Protein AF-A0A931MB37-F1 (afdb_monomer_lite)

Foldseek 3Di:
DDDDDDDDDVVVVVVVVVVVVLVVLLVVQHWDWDDDPQWTWIARSVVRDIDTPDGD

pLDDT: mean 91.34, std 7.24, range [60.06, 97.69]

Sequence (56 aa):
MSNHLVNINFTELSKAFKKYIWEKGSNSSGTIGYIEKGKLIEENPATSKKRILKEY

Structure (mmCIF, N/CA/C/O backbone):
data_AF-A0A931MB37-F1
#
_entry.id   AF-A0A931MB37-F1
#
loop_
_atom_site.group_PDB
_atom_site.id
_atom_site.type_symbol
_atom_site.label_atom_id
_atom_site.label_alt_id
_atom_site.label_comp_id
_atom_site.label_asym_id
_atom_site.label_entity_id
_atom_site.label_seq_id
_atom_site.pdbx_PDB_ins_code
_atom_site.Cartn_x
_atom_site.Cartn_y
_atom_site.Cartn_z
_atom_site.occupancy
_atom_site.B_iso_or_equiv
_atom_site.auth_seq_id
_atom_site.auth_comp_id
_atom_site.auth_asym_id
_atom_site.auth_atom_id
_atom_site.pdbx_PDB_model_num
ATOM 1 N N . MET A 1 1 ? -12.188 -21.447 -32.773 1.0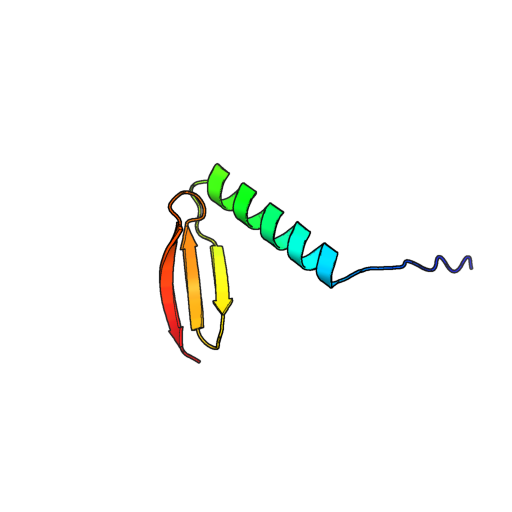0 60.06 1 MET A N 1
ATOM 2 C CA . MET A 1 1 ? -11.778 -20.406 -31.806 1.00 60.06 1 MET A CA 1
ATOM 3 C C . MET A 1 1 ? -10.547 -20.920 -31.085 1.00 60.06 1 MET A C 1
ATOM 5 O O . MET A 1 1 ? -10.593 -22.040 -30.590 1.00 60.06 1 MET A O 1
ATOM 9 N N . SER A 1 2 ? -9.439 -20.184 -31.100 1.00 64.69 2 SER A N 1
ATOM 10 C CA . SER A 1 2 ? -8.244 -20.545 -30.333 1.00 64.69 2 SER A CA 1
ATOM 11 C C . SER A 1 2 ? -8.468 -20.197 -28.861 1.00 64.69 2 SER A C 1
ATOM 13 O O . SER A 1 2 ? -8.653 -19.034 -28.512 1.00 64.69 2 SER A O 1
ATOM 15 N N . ASN A 1 3 ? -8.477 -21.211 -27.993 1.00 72.50 3 ASN A N 1
ATOM 16 C CA . ASN A 1 3 ? -8.479 -21.003 -26.548 1.00 72.50 3 ASN A CA 1
ATOM 17 C C . ASN A 1 3 ? -7.046 -20.722 -26.095 1.00 72.50 3 ASN A C 1
ATOM 19 O O . ASN A 1 3 ? -6.217 -21.628 -26.034 1.00 72.50 3 ASN A O 1
ATOM 23 N N . HIS A 1 4 ? -6.756 -19.463 -25.782 1.00 81.25 4 HIS A N 1
ATOM 24 C CA . HIS A 1 4 ? -5.509 -19.084 -25.131 1.00 81.25 4 HIS A CA 1
ATOM 25 C C . HIS A 1 4 ? -5.695 -19.213 -23.619 1.00 81.25 4 HIS A C 1
ATOM 27 O O . HIS A 1 4 ? -6.358 -18.390 -22.992 1.00 81.25 4 HIS A O 1
ATOM 33 N N . LEU A 1 5 ? -5.138 -20.274 -23.037 1.00 83.12 5 LEU A N 1
ATOM 34 C CA . LEU A 1 5 ? -5.079 -20.424 -21.587 1.00 83.12 5 LEU A CA 1
ATOM 35 C C . LEU A 1 5 ? -4.008 -19.475 -21.044 1.00 83.12 5 LEU A C 1
ATOM 37 O O . LEU A 1 5 ? -2.834 -19.593 -21.391 1.00 83.12 5 LEU A O 1
ATOM 41 N N . VAL A 1 6 ? -4.420 -18.531 -20.199 1.00 84.31 6 VAL A N 1
ATOM 42 C CA . VAL A 1 6 ? -3.514 -17.604 -19.514 1.00 84.31 6 VAL A CA 1
ATOM 43 C C . VAL A 1 6 ? -3.396 -18.039 -18.061 1.00 84.31 6 VAL A C 1
ATOM 45 O O . VAL A 1 6 ? -4.393 -18.115 -17.347 1.00 84.31 6 VAL A O 1
ATOM 48 N N . ASN A 1 7 ? -2.172 -18.313 -17.618 1.00 87.06 7 ASN A N 1
ATOM 49 C CA . ASN A 1 7 ? -1.886 -18.561 -16.212 1.00 87.06 7 ASN A CA 1
ATOM 50 C C . ASN A 1 7 ? -1.598 -17.223 -15.515 1.00 87.06 7 ASN A C 1
ATOM 52 O O . 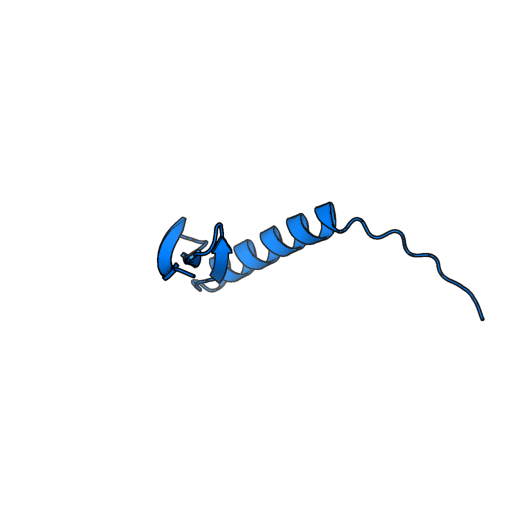ASN A 1 7 ? -0.572 -16.600 -15.785 1.00 87.06 7 ASN A O 1
ATOM 56 N N . ILE A 1 8 ? -2.507 -16.768 -14.649 1.00 89.56 8 ILE A N 1
ATOM 57 C CA . ILE A 1 8 ? -2.349 -15.520 -13.891 1.00 89.56 8 ILE A CA 1
ATOM 58 C C . ILE A 1 8 ? -2.099 -15.852 -12.425 1.00 89.56 8 ILE A C 1
ATOM 60 O O . ILE A 1 8 ? -2.959 -16.396 -11.735 1.00 89.56 8 ILE A O 1
ATOM 64 N N . ASN A 1 9 ? -0.945 -15.428 -11.921 1.00 95.19 9 ASN A N 1
ATOM 65 C CA . ASN A 1 9 ? -0.663 -15.439 -10.496 1.00 95.19 9 ASN A CA 1
ATOM 66 C C . ASN A 1 9 ? -1.156 -14.133 -9.851 1.00 95.19 9 ASN A C 1
ATOM 68 O O . ASN A 1 9 ? -0.460 -13.117 -9.853 1.00 95.19 9 ASN A O 1
ATOM 72 N N . PHE A 1 10 ? -2.359 -14.150 -9.272 1.00 93.44 10 PHE A N 1
ATOM 73 C CA . PHE A 1 10 ? -2.953 -12.969 -8.629 1.00 93.44 10 PHE A CA 1
ATOM 74 C C . PHE A 1 10 ? -2.140 -12.435 -7.438 1.00 93.44 10 PHE A C 1
ATOM 76 O O . PHE A 1 10 ? -2.169 -11.237 -7.144 1.00 93.44 10 PHE A O 1
ATOM 83 N N . THR A 1 11 ? -1.364 -13.290 -6.771 1.00 94.44 11 THR A N 1
ATOM 84 C CA . THR A 1 11 ? -0.489 -12.869 -5.669 1.00 94.44 11 THR A CA 1
ATOM 85 C C . THR A 1 11 ? 0.684 -12.041 -6.186 1.00 94.44 11 THR A C 1
ATOM 87 O O . THR A 1 11 ? 1.008 -10.998 -5.624 1.00 94.44 11 THR A O 1
ATOM 90 N N . GLU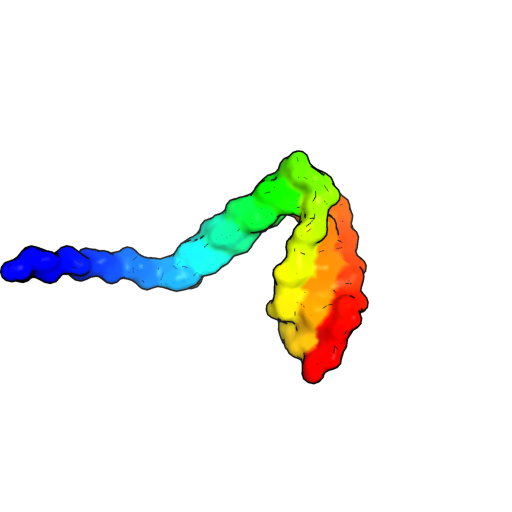 A 1 12 ? 1.324 -12.472 -7.270 1.00 95.19 12 GLU A N 1
ATOM 91 C CA . GLU A 1 12 ? 2.404 -11.698 -7.892 1.00 95.19 12 GLU A CA 1
ATOM 92 C C . GLU A 1 12 ? 1.875 -10.425 -8.547 1.00 95.19 12 GLU A C 1
ATOM 94 O O . GLU A 1 12 ? 2.466 -9.359 -8.370 1.00 95.19 12 GLU A O 1
ATOM 99 N N . LEU A 1 13 ? 0.717 -10.508 -9.207 1.00 95.25 13 LEU A N 1
ATOM 100 C CA . LEU A 1 13 ? 0.062 -9.352 -9.810 1.00 95.25 13 LEU A CA 1
ATOM 101 C C . LEU A 1 13 ? -0.266 -8.280 -8.763 1.00 95.25 13 LEU A C 1
ATOM 103 O O . LEU A 1 13 ? 0.040 -7.108 -8.969 1.00 95.25 13 LEU A O 1
ATOM 107 N N . SER A 1 14 ? -0.835 -8.665 -7.619 1.00 93.62 14 SER A N 1
ATOM 108 C CA . SER A 1 14 ? -1.164 -7.719 -6.544 1.00 93.62 14 SER A CA 1
ATOM 109 C C . SER A 1 14 ? 0.081 -7.086 -5.915 1.00 93.62 14 SER A C 1
ATOM 111 O O . SER A 1 14 ? 0.084 -5.881 -5.660 1.00 93.62 14 SER A O 1
ATOM 113 N N . LYS A 1 15 ? 1.170 -7.846 -5.729 1.00 95.12 15 LYS A N 1
ATOM 114 C CA . LYS A 1 15 ? 2.462 -7.304 -5.268 1.00 95.12 15 LYS A CA 1
ATOM 115 C C . LYS A 1 15 ? 3.046 -6.301 -6.264 1.00 95.12 15 LYS A C 1
ATOM 117 O O . LYS A 1 15 ? 3.466 -5.217 -5.855 1.00 95.12 15 LYS A O 1
ATOM 122 N N . ALA A 1 16 ? 3.051 -6.641 -7.552 1.00 96.06 16 ALA A N 1
ATOM 123 C CA . ALA A 1 16 ? 3.545 -5.766 -8.612 1.00 96.06 16 ALA A CA 1
ATOM 124 C C . ALA A 1 16 ? 2.705 -4.487 -8.721 1.00 96.06 16 ALA A C 1
ATOM 126 O O . ALA A 1 16 ? 3.253 -3.386 -8.776 1.00 96.06 16 ALA A O 1
ATOM 127 N N . PHE A 1 17 ? 1.378 -4.617 -8.664 1.00 95.06 17 PHE A N 1
ATOM 128 C CA . PHE A 1 17 ? 0.466 -3.480 -8.708 1.00 95.06 17 PHE A CA 1
ATOM 129 C C . PHE A 1 17 ? 0.633 -2.566 -7.491 1.00 95.06 17 PHE A C 1
ATOM 131 O O . PHE A 1 17 ? 0.751 -1.353 -7.649 1.00 95.06 17 PHE A O 1
ATOM 138 N N . LYS A 1 18 ? 0.749 -3.132 -6.281 1.00 93.69 18 LYS A N 1
ATOM 139 C CA . LYS A 1 18 ? 1.056 -2.359 -5.070 1.00 93.69 18 LYS A CA 1
ATOM 140 C C . LYS A 1 18 ? 2.344 -1.553 -5.242 1.00 93.69 18 LYS A C 1
ATOM 142 O O . LYS A 1 18 ? 2.343 -0.353 -4.986 1.00 93.69 18 LYS A O 1
ATOM 147 N N . LYS A 1 19 ? 3.425 -2.187 -5.708 1.00 94.94 19 LYS A N 1
ATOM 148 C CA . LYS A 1 19 ? 4.705 -1.507 -5.959 1.00 94.94 19 LYS A CA 1
ATOM 149 C C . LYS A 1 19 ? 4.542 -0.342 -6.942 1.00 94.94 19 LYS A C 1
ATOM 151 O O . LYS A 1 19 ? 4.972 0.765 -6.638 1.00 94.94 19 LYS A O 1
ATOM 156 N N . TYR A 1 20 ? 3.864 -0.576 -8.064 1.00 95.38 20 TYR A N 1
ATOM 157 C CA . TYR A 1 20 ? 3.604 0.445 -9.079 1.00 95.38 20 TYR A CA 1
ATOM 158 C C . TYR A 1 20 ? 2.854 1.665 -8.519 1.00 95.38 20 TYR A C 1
ATOM 160 O O . TYR A 1 20 ? 3.251 2.804 -8.768 1.00 95.38 20 TYR A O 1
ATOM 168 N N . ILE A 1 21 ? 1.794 1.449 -7.733 1.00 93.88 21 ILE A N 1
ATOM 169 C CA . ILE A 1 21 ? 1.022 2.551 -7.140 1.00 93.88 21 ILE A CA 1
ATOM 170 C C . ILE A 1 21 ? 1.870 3.334 -6.122 1.00 93.88 21 ILE A C 1
ATOM 172 O O . ILE A 1 21 ? 1.815 4.564 -6.122 1.00 93.88 21 ILE A O 1
ATOM 176 N N . TRP A 1 22 ? 2.699 2.659 -5.312 1.00 93.50 22 TRP A N 1
ATOM 177 C CA . TRP A 1 22 ? 3.628 3.325 -4.383 1.00 93.50 22 TRP A CA 1
ATOM 178 C C . TRP A 1 22 ? 4.654 4.191 -5.116 1.00 93.50 22 TRP A C 1
ATOM 180 O O . TRP A 1 22 ? 4.844 5.347 -4.747 1.00 93.50 22 TRP A O 1
ATOM 190 N N . GLU A 1 23 ? 5.265 3.682 -6.186 1.00 94.25 23 GLU A N 1
ATOM 191 C CA . GLU A 1 23 ? 6.211 4.455 -7.002 1.00 94.25 23 GLU A CA 1
ATOM 192 C C . GLU A 1 23 ? 5.544 5.680 -7.641 1.00 94.25 23 GLU A C 1
ATOM 194 O O . GLU A 1 23 ? 6.100 6.780 -7.615 1.00 94.25 23 GLU A O 1
ATOM 199 N N . LYS A 1 24 ? 4.327 5.524 -8.178 1.00 91.94 24 LYS A N 1
ATOM 200 C CA . LYS A 1 24 ? 3.569 6.642 -8.755 1.00 91.94 24 LYS A CA 1
ATOM 201 C C . LYS A 1 24 ? 3.218 7.700 -7.714 1.00 91.94 24 LYS A C 1
ATOM 203 O O . LYS A 1 24 ? 3.460 8.876 -7.972 1.00 91.94 24 LYS A O 1
ATOM 208 N N . GLY A 1 25 ? 2.710 7.291 -6.551 1.00 90.69 25 GLY A N 1
ATOM 209 C CA . GLY A 1 25 ? 2.372 8.209 -5.463 1.00 90.69 25 GLY A CA 1
ATOM 210 C C . GLY A 1 25 ? 3.594 8.946 -4.908 1.00 90.69 25 GLY A C 1
ATOM 211 O O . GLY A 1 25 ? 3.511 10.147 -4.658 1.00 90.69 25 GLY A O 1
ATOM 212 N N . SER A 1 26 ? 4.744 8.268 -4.799 1.00 91.56 26 SER A N 1
ATOM 213 C CA . SER A 1 26 ? 6.014 8.901 -4.416 1.00 91.56 26 SER A CA 1
ATOM 214 C C . SER A 1 26 ? 6.433 9.977 -5.415 1.00 91.56 26 SER A C 1
ATOM 216 O O . SER A 1 26 ? 6.732 11.102 -5.021 1.00 91.56 26 SER A O 1
ATOM 218 N N . ASN A 1 27 ? 6.411 9.657 -6.712 1.00 90.94 27 ASN A N 1
ATOM 219 C CA . ASN A 1 27 ? 6.858 10.572 -7.764 1.00 90.94 27 ASN A CA 1
ATOM 220 C C . ASN A 1 27 ? 5.938 11.788 -7.935 1.00 90.94 27 ASN A C 1
ATOM 222 O O . ASN A 1 27 ? 6.403 12.857 -8.319 1.00 90.94 27 ASN A O 1
ATOM 226 N N . SER A 1 28 ? 4.640 11.648 -7.654 1.00 88.56 28 SER A N 1
ATOM 227 C CA . SER A 1 28 ? 3.672 12.743 -7.769 1.00 88.56 28 SER A CA 1
ATOM 228 C C . SER A 1 28 ? 3.490 13.551 -6.480 1.00 88.56 28 SER A C 1
ATOM 230 O O . SER A 1 28 ? 2.607 14.403 -6.437 1.00 88.56 28 SER A O 1
ATOM 232 N N . SER A 1 29 ? 4.252 13.265 -5.412 1.00 82.69 29 SER A N 1
ATOM 2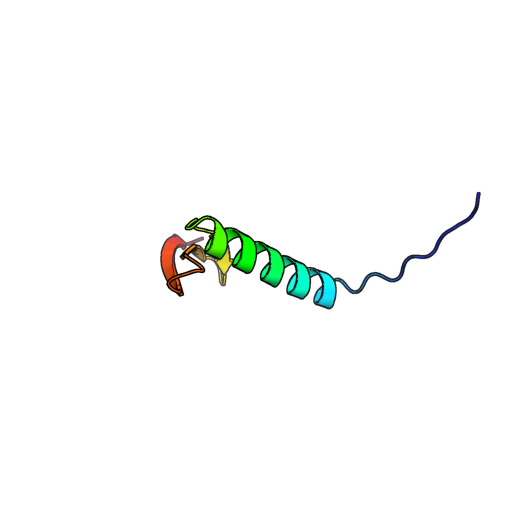33 C CA . SER A 1 29 ? 4.003 13.796 -4.055 1.00 82.69 29 SER A CA 1
ATOM 234 C C . SER A 1 29 ? 2.555 13.591 -3.571 1.00 82.69 29 SER A C 1
ATOM 236 O O . SER A 1 29 ? 2.034 14.378 -2.781 1.00 82.69 29 SER A O 1
ATOM 238 N N . GLY A 1 30 ? 1.893 12.544 -4.070 1.00 89.12 30 GLY A N 1
ATOM 239 C CA . GLY A 1 30 ? 0.492 12.245 -3.789 1.00 89.12 30 GLY A CA 1
ATOM 240 C C . GLY A 1 30 ? 0.304 11.363 -2.557 1.00 89.12 30 GLY A C 1
ATOM 241 O O . GLY A 1 30 ? 1.260 10.852 -1.969 1.00 89.12 30 GLY A O 1
ATOM 242 N N . THR A 1 31 ? -0.956 11.153 -2.187 1.00 94.19 31 THR A N 1
ATOM 243 C CA . THR A 1 31 ? -1.362 10.146 -1.202 1.00 94.19 31 THR A CA 1
ATOM 244 C C . THR A 1 31 ? -2.080 8.982 -1.882 1.00 94.19 31 THR A C 1
ATOM 246 O O . THR A 1 31 ? -2.648 9.121 -2.965 1.00 94.19 31 THR A O 1
ATOM 249 N N . ILE A 1 32 ? -2.037 7.810 -1.251 1.00 94.69 32 ILE A N 1
ATOM 250 C CA . ILE A 1 32 ? -2.766 6.605 -1.654 1.00 94.69 32 ILE A CA 1
ATOM 251 C C . ILE A 1 32 ? -3.769 6.272 -0.552 1.00 94.69 32 ILE A C 1
ATOM 253 O O . ILE A 1 32 ? -3.399 6.229 0.619 1.00 94.69 32 ILE A O 1
ATOM 257 N N . GLY A 1 33 ? -5.017 5.992 -0.928 1.00 94.75 33 GLY A N 1
ATOM 258 C CA . GLY A 1 33 ? -6.037 5.448 -0.031 1.00 94.75 33 GLY A CA 1
ATOM 259 C C . GLY A 1 33 ? -6.151 3.927 -0.155 1.00 94.75 33 GLY A C 1
ATOM 260 O O . GLY A 1 33 ? -6.226 3.409 -1.269 1.00 94.75 33 GLY A O 1
ATOM 261 N N . TYR A 1 34 ? -6.190 3.200 0.961 1.00 94.31 34 TYR A N 1
ATOM 262 C CA . TYR A 1 34 ? -6.433 1.753 0.984 1.00 94.31 34 TYR A CA 1
ATOM 263 C C . TYR A 1 34 ? -7.112 1.310 2.283 1.00 94.31 34 TYR A C 1
ATOM 265 O O . TYR A 1 34 ? -7.067 2.012 3.289 1.00 94.31 34 TYR A O 1
ATOM 273 N N . ILE A 1 35 ? -7.753 0.138 2.267 1.00 95.06 35 ILE A N 1
ATOM 274 C CA . ILE A 1 35 ? -8.359 -0.454 3.465 1.00 95.06 35 ILE A CA 1
ATOM 275 C C . ILE A 1 35 ? -7.427 -1.527 4.022 1.00 95.06 35 ILE A C 1
ATOM 277 O O . ILE A 1 35 ? -7.038 -2.449 3.308 1.00 95.06 35 ILE A O 1
ATOM 281 N N . GLU A 1 36 ? -7.103 -1.435 5.306 1.00 94.19 36 GLU A N 1
ATOM 282 C CA . GLU A 1 36 ? -6.345 -2.449 6.035 1.00 94.19 36 GLU A CA 1
ATOM 283 C C . GLU A 1 36 ? -7.022 -2.710 7.383 1.00 94.19 36 GLU A C 1
ATOM 285 O O . GLU A 1 36 ? -7.264 -1.785 8.154 1.00 94.19 36 GLU A O 1
ATOM 290 N N . LYS A 1 37 ? -7.349 -3.980 7.665 1.00 95.12 37 LYS A N 1
ATOM 291 C CA . LYS A 1 37 ? -7.958 -4.415 8.940 1.00 95.12 37 LYS A CA 1
ATOM 292 C C . LYS A 1 37 ? -9.195 -3.588 9.345 1.00 95.12 37 LYS A C 1
ATOM 294 O O . LYS A 1 37 ? -9.310 -3.168 10.491 1.00 95.12 37 LYS A O 1
ATOM 299 N N . GLY A 1 38 ? -10.089 -3.319 8.391 1.00 96.25 38 GLY A N 1
ATOM 300 C CA . GLY A 1 38 ? -11.309 -2.532 8.625 1.00 96.25 38 GLY A CA 1
ATOM 301 C C . GLY A 1 38 ? -11.091 -1.017 8.702 1.00 96.25 38 GLY A C 1
ATOM 302 O O . GLY A 1 38 ? -12.036 -0.281 8.944 1.00 96.25 38 GLY A O 1
ATOM 303 N N . LYS A 1 39 ? -9.876 -0.512 8.467 1.00 97.69 39 LYS A N 1
ATOM 304 C CA . LYS A 1 39 ? -9.579 0.926 8.512 1.00 97.69 39 LYS A CA 1
ATOM 305 C C . LYS A 1 39 ? -9.287 1.453 7.120 1.00 97.69 39 LYS A C 1
ATOM 307 O O . LYS A 1 39 ? -8.445 0.893 6.425 1.00 97.69 39 LYS A O 1
ATOM 312 N N . LEU A 1 40 ? -9.944 2.539 6.724 1.00 96.75 40 LEU A N 1
ATOM 313 C CA . LEU A 1 40 ? -9.538 3.334 5.570 1.00 96.75 40 LEU A CA 1
ATOM 314 C C . LEU A 1 40 ? -8.326 4.177 5.967 1.00 96.75 40 LEU A C 1
ATOM 316 O O . LEU A 1 40 ? -8.422 5.038 6.842 1.00 96.75 40 LEU A O 1
ATOM 320 N N . ILE A 1 41 ? -7.199 3.925 5.317 1.00 96.88 41 ILE A N 1
ATOM 321 C CA . ILE A 1 41 ? -5.915 4.573 5.555 1.00 96.88 41 ILE A CA 1
ATOM 322 C C . ILE A 1 41 ? -5.553 5.392 4.323 1.00 96.88 41 ILE A C 1
ATOM 324 O O . ILE A 1 41 ? -5.632 4.909 3.198 1.00 96.88 41 ILE A O 1
ATOM 328 N N . GLU A 1 42 ? -5.127 6.625 4.551 1.00 96.12 42 GLU A N 1
ATOM 329 C CA . GLU A 1 42 ? -4.410 7.444 3.584 1.00 96.12 42 GLU A CA 1
ATOM 330 C C . GLU A 1 42 ? -2.919 7.429 3.934 1.00 96.12 42 GLU A C 1
ATOM 332 O O . GLU A 1 42 ? -2.545 7.671 5.082 1.00 96.12 42 GLU A O 1
ATOM 337 N N . GLU A 1 43 ? -2.057 7.154 2.961 1.00 95.69 43 GLU A N 1
ATOM 338 C CA . GLU A 1 43 ? -0.604 7.127 3.136 1.00 95.69 43 GLU A CA 1
ATOM 339 C C . GLU A 1 43 ? 0.086 7.969 2.068 1.00 95.69 43 GLU A C 1
ATOM 341 O O . GLU A 1 43 ? -0.250 7.877 0.891 1.00 95.69 43 GLU A O 1
ATOM 346 N N . ASN A 1 44 ? 1.077 8.767 2.465 1.00 94.19 44 ASN A N 1
ATOM 347 C CA . ASN A 1 44 ? 1.998 9.414 1.537 1.00 94.19 44 ASN A CA 1
ATOM 348 C C . ASN A 1 44 ? 3.219 8.496 1.320 1.00 94.19 44 ASN A C 1
ATOM 350 O O . ASN A 1 44 ? 4.011 8.335 2.252 1.00 94.19 44 ASN A O 1
ATOM 354 N N . PRO A 1 45 ? 3.419 7.926 0.119 1.00 93.12 45 PRO A N 1
ATOM 355 C CA . PRO A 1 45 ? 4.499 6.966 -0.132 1.00 93.12 45 PRO A CA 1
ATOM 356 C C . PRO A 1 45 ? 5.907 7.554 -0.010 1.00 93.12 45 PRO A C 1
ATOM 358 O O . PRO A 1 45 ? 6.826 6.850 0.398 1.00 93.12 45 PRO A O 1
ATOM 361 N N . ALA A 1 46 ? 6.078 8.847 -0.305 1.00 90.44 46 ALA A N 1
ATOM 362 C CA . ALA A 1 46 ? 7.376 9.514 -0.225 1.00 90.44 46 ALA A CA 1
ATOM 363 C C . ALA A 1 46 ? 7.845 9.715 1.225 1.00 90.44 46 ALA A C 1
ATOM 365 O O . ALA A 1 46 ? 9.039 9.690 1.506 1.00 90.44 46 ALA A O 1
ATOM 366 N N . THR A 1 47 ? 6.909 9.913 2.157 1.00 91.81 47 THR A N 1
ATOM 367 C CA . THR A 1 47 ? 7.215 10.205 3.571 1.00 91.81 47 THR A CA 1
ATOM 368 C C . THR A 1 47 ? 6.824 9.083 4.528 1.00 91.81 47 THR A C 1
ATOM 370 O O . THR A 1 47 ? 7.098 9.181 5.722 1.00 91.81 47 THR A O 1
ATOM 373 N N . SER A 1 48 ? 6.155 8.037 4.034 1.00 88.56 48 SER A N 1
ATOM 374 C CA . SER A 1 48 ? 5.548 6.957 4.829 1.00 88.56 48 SER A CA 1
ATOM 375 C C . SER A 1 48 ? 4.584 7.440 5.926 1.00 88.56 48 SER A C 1
ATOM 377 O O . SER A 1 48 ? 4.243 6.685 6.839 1.00 88.56 48 SER A O 1
ATOM 379 N N . LYS A 1 49 ? 4.123 8.697 5.860 1.00 92.44 49 LYS A N 1
ATOM 380 C CA . LYS A 1 49 ? 3.137 9.243 6.798 1.00 92.44 49 LYS A CA 1
ATOM 381 C C . LYS A 1 49 ? 1.773 8.636 6.506 1.00 92.44 49 LYS A C 1
ATOM 383 O O . LYS A 1 49 ? 1.335 8.647 5.357 1.00 92.44 49 LYS A O 1
ATOM 388 N N . LYS A 1 50 ? 1.098 8.159 7.552 1.00 94.44 50 LYS A N 1
ATOM 389 C CA . LYS A 1 50 ? -0.224 7.527 7.474 1.00 94.44 50 LYS A CA 1
ATOM 390 C C . LYS A 1 50 ? -1.250 8.304 8.285 1.00 94.44 50 LYS A C 1
ATOM 392 O O . LYS A 1 50 ? -0.933 8.824 9.354 1.00 94.44 50 LYS A O 1
ATOM 397 N N . ARG A 1 51 ? -2.486 8.328 7.799 1.00 95.56 51 ARG A N 1
ATOM 398 C CA . ARG A 1 51 ? -3.652 8.906 8.465 1.00 95.56 51 ARG A CA 1
ATOM 399 C C . ARG A 1 51 ? -4.831 7.948 8.333 1.00 95.56 51 ARG A C 1
ATOM 401 O O . ARG A 1 51 ? -5.168 7.535 7.229 1.00 95.56 51 ARG A O 1
ATOM 408 N N . ILE A 1 52 ? -5.463 7.599 9.450 1.00 96.44 52 ILE A N 1
ATOM 409 C CA . ILE A 1 52 ? -6.719 6.837 9.439 1.00 96.44 52 ILE A CA 1
ATOM 410 C C . ILE A 1 52 ? -7.848 7.821 9.130 1.00 96.44 52 ILE A C 1
ATOM 412 O O . ILE A 1 52 ? -7.999 8.824 9.824 1.00 96.44 52 ILE A O 1
ATOM 416 N N . LEU A 1 53 ? -8.610 7.548 8.074 1.00 95.56 53 LEU A N 1
ATOM 417 C CA . LEU A 1 53 ? -9.745 8.370 7.650 1.00 95.56 53 LEU A CA 1
ATOM 418 C C . LEU A 1 53 ? -11.068 7.874 8.240 1.00 95.56 53 LEU A C 1
ATOM 420 O O . LEU A 1 53 ? -11.945 8.681 8.535 1.00 95.56 53 LEU A O 1
ATOM 424 N N . LYS A 1 54 ? -11.230 6.552 8.375 1.00 95.00 54 LYS A N 1
ATOM 425 C CA . LYS A 1 54 ? -12.460 5.916 8.865 1.00 95.00 54 LYS A CA 1
ATOM 426 C C . LYS A 1 54 ? -12.180 4.499 9.365 1.00 95.00 54 LYS A C 1
ATOM 428 O O . LYS A 1 54 ? -11.339 3.812 8.790 1.00 95.00 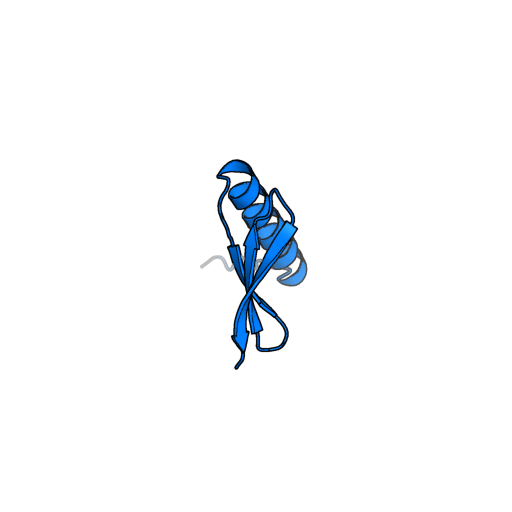5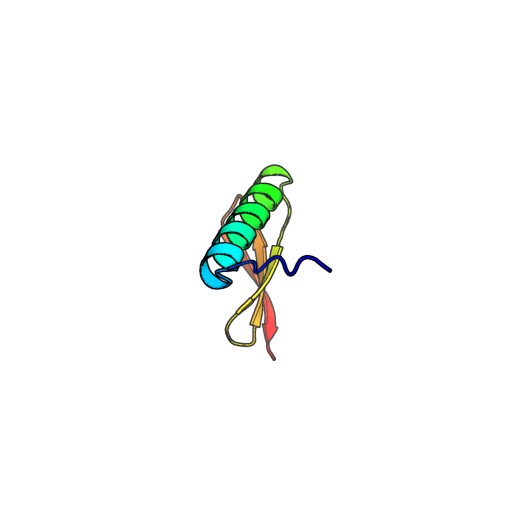4 LYS A O 1
ATOM 433 N N . GLU A 1 55 ? -12.916 4.058 10.377 1.00 93.94 55 GLU A N 1
ATOM 434 C CA . GLU A 1 55 ? -12.989 2.656 10.806 1.00 93.94 55 GLU A CA 1
ATOM 435 C C . GLU A 1 55 ? -14.375 2.098 10.438 1.00 93.94 55 GLU A C 1
ATOM 437 O O . GLU A 1 55 ? -15.370 2.828 10.507 1.00 93.94 55 GLU A O 1
ATOM 442 N N . TYR A 1 56 ? -14.414 0.856 9.957 1.00 84.94 56 TYR A N 1
ATOM 443 C CA . TYR A 1 56 ? -15.614 0.125 9.538 1.00 84.94 56 TYR A CA 1
ATOM 444 C C . TYR A 1 56 ? -15.961 -0.987 10.520 1.00 84.94 56 TYR A C 1
ATOM 446 O O . TYR A 1 56 ? -15.017 -1.574 11.097 1.00 84.94 56 TYR A O 1
#

Secondary structure (DSSP, 8-state):
---------HHHHHHHHHHHHHHHHHHTT--EEEEETTEEEEEETTTTEEEEEEE-

Radius of gyration: 15.66 Å; chains: 1; bounding box: 23×35×43 Å